Protein AF-A0A7S0AEL9-F1 (afdb_monomer_lite)

Organism: NCBI:txid73915

pLDDT: mean 81.34, std 13.12, range [41.84, 95.38]

Foldseek 3Di:
DVLLQQCPDPPVVSNVVSVVVVVVVVQPPWDWPDWDWDDFQNWTKIKTWTFPPHPDPPGAIEIEMETEEQALVCLLRSLDLVRLVVLLPDDPDPPPHAYEYEYRYHPNNQVVPPDPPDDDPDVVSVVVCVVSNVVSCVVCVVSCVSSVHPYYHD

Secondary structure (DSSP, 8-state):
-HHHHHTT-SSHHHHHHHHHHHHHHHHTTSEEEEEEEEEETTEEEEEEEEESSTT-TTSPEEEEEEEEESSGGGHHHHS-HHHHHHHH---S--TT--EEEEEEE-GGG-TT---TTS----HHHHHHHHHHHHHHHHHTHHHHHHTTEEEEE-

Sequence (154 aa):
ELLVEFLNDAEATVQRRAVKAYLHWLCMPSEVTQLDLGDSCGACRAAWAQQCPAGESKAPERRGVLLVLQSVAGLEAALSKEALAPLMQGGAFPDAALNMLHLVLGRDAFPEVKDRTRFYNSDDCMAQLLPQLAGAFAQKAELLREAKVTEICV

Structure (mmCIF, N/CA/C/O backbone):
data_AF-A0A7S0AEL9-F1
#
_entry.id   AF-A0A7S0AEL9-F1
#
loop_
_atom_site.group_PDB
_atom_site.id
_atom_site.type_symbol
_atom_site.label_atom_id
_atom_site.label_alt_id
_atom_site.label_comp_id
_atom_site.label_asym_id
_atom_site.label_entity_id
_atom_site.label_seq_id
_atom_site.pdbx_PDB_ins_code
_atom_site.Cartn_x
_atom_site.Cartn_y
_atom_site.Cartn_z
_atom_site.occupancy
_atom_site.B_iso_or_equiv
_atom_site.auth_seq_id
_atom_site.auth_comp_id
_atom_site.auth_asym_id
_atom_site.auth_atom_id
_atom_site.pdbx_PDB_model_num
ATOM 1 N N . GLU A 1 1 ? 4.743 -10.227 12.843 1.00 51.66 1 GLU A N 1
ATOM 2 C CA . GLU A 1 1 ? 3.655 -9.655 13.667 1.00 51.66 1 GLU A CA 1
ATOM 3 C C . GLU A 1 1 ? 4.044 -8.306 14.271 1.00 51.66 1 GLU A C 1
ATOM 5 O O . GLU A 1 1 ? 3.485 -7.315 13.832 1.00 51.66 1 GLU A O 1
ATOM 10 N N . LEU A 1 2 ? 5.081 -8.215 15.118 1.00 63.41 2 LEU A N 1
ATOM 11 C CA . LEU A 1 2 ? 5.576 -6.935 15.680 1.00 63.41 2 LEU A CA 1
ATOM 12 C C . LEU A 1 2 ? 5.861 -5.833 14.639 1.00 63.41 2 LEU A C 1
ATOM 14 O O . LEU A 1 2 ? 5.650 -4.656 14.898 1.00 63.41 2 LEU A O 1
ATOM 18 N N . LEU A 1 3 ? 6.334 -6.201 13.444 1.00 71.88 3 LEU A N 1
ATOM 19 C CA . LEU A 1 3 ? 6.741 -5.230 12.427 1.00 71.88 3 LEU A CA 1
ATOM 20 C C . LEU A 1 3 ? 5.586 -4.367 11.897 1.00 71.88 3 LEU A C 1
ATOM 22 O O . LEU A 1 3 ? 5.798 -3.184 11.657 1.00 71.88 3 LEU A O 1
ATOM 26 N N . VAL A 1 4 ? 4.386 -4.939 11.736 1.00 72.81 4 VAL A N 1
ATOM 27 C CA . VAL A 1 4 ? 3.221 -4.212 11.195 1.00 72.81 4 VAL A CA 1
ATOM 28 C C . VAL A 1 4 ? 2.687 -3.212 12.226 1.00 72.81 4 VAL A C 1
ATOM 30 O O . VAL A 1 4 ? 2.239 -2.133 11.858 1.00 72.81 4 VAL A O 1
ATOM 33 N N . GLU A 1 5 ? 2.821 -3.509 13.524 1.00 72.81 5 GLU A N 1
ATOM 34 C CA . GLU A 1 5 ? 2.451 -2.582 14.604 1.00 72.81 5 GLU A CA 1
ATOM 35 C C . GLU A 1 5 ? 3.271 -1.293 14.547 1.00 72.81 5 GLU A C 1
ATOM 37 O O . GLU A 1 5 ? 2.723 -0.198 14.666 1.00 72.81 5 GLU A O 1
ATOM 42 N N . PHE A 1 6 ? 4.574 -1.422 14.292 1.00 83.38 6 PHE A N 1
ATOM 43 C CA . PHE A 1 6 ? 5.477 -0.279 14.209 1.00 83.38 6 PHE A CA 1
ATOM 44 C C . PHE A 1 6 ? 5.322 0.537 12.918 1.00 83.38 6 PHE A C 1
ATOM 46 O O . PHE A 1 6 ? 5.838 1.649 12.848 1.00 83.38 6 PHE A O 1
ATOM 53 N N . LEU A 1 7 ? 4.600 0.047 11.901 1.00 84.81 7 LEU A N 1
ATOM 54 C CA . LEU A 1 7 ? 4.310 0.834 10.691 1.00 84.81 7 LEU A CA 1
ATOM 55 C C . LEU A 1 7 ? 3.422 2.044 10.978 1.00 84.81 7 LEU A C 1
ATOM 57 O O . LEU A 1 7 ? 3.405 2.996 10.203 1.00 84.81 7 LEU A O 1
ATOM 61 N N . ASN A 1 8 ? 2.702 2.013 12.092 1.00 79.88 8 ASN A N 1
ATOM 62 C CA . ASN A 1 8 ? 1.765 3.048 12.492 1.00 79.88 8 ASN A CA 1
ATOM 63 C C . ASN A 1 8 ? 2.169 3.696 13.832 1.00 79.88 8 ASN A C 1
ATOM 65 O O . ASN A 1 8 ? 1.322 4.238 14.543 1.00 79.88 8 ASN A O 1
ATOM 69 N N . ASP A 1 9 ? 3.455 3.585 14.188 1.00 83.19 9 ASP A N 1
ATOM 70 C CA . ASP A 1 9 ? 4.029 4.154 15.407 1.00 83.19 9 ASP A CA 1
ATOM 71 C C . ASP A 1 9 ? 3.979 5.691 15.380 1.00 83.19 9 ASP A C 1
ATOM 73 O O . ASP A 1 9 ? 4.155 6.312 14.330 1.00 83.19 9 ASP A O 1
ATOM 77 N N . ALA A 1 10 ? 3.748 6.309 16.540 1.00 80.88 10 ALA A N 1
ATOM 78 C CA . ALA A 1 10 ? 3.726 7.763 16.674 1.00 80.88 10 ALA A CA 1
ATOM 79 C C . ALA A 1 10 ? 5.128 8.380 16.518 1.00 80.88 10 ALA A C 1
ATOM 81 O O . ALA A 1 10 ? 5.262 9.538 16.115 1.00 80.88 10 ALA A O 1
ATOM 82 N N . GLU A 1 11 ? 6.181 7.624 16.836 1.00 86.69 11 GLU A N 1
ATOM 83 C CA . GLU A 1 11 ? 7.556 8.056 16.656 1.00 86.69 11 GLU A CA 1
ATOM 84 C C . GLU A 1 11 ? 8.011 7.821 15.206 1.00 86.69 11 GLU A C 1
ATOM 86 O O . GLU A 1 11 ? 8.301 6.700 14.780 1.00 86.69 11 GLU A O 1
ATOM 91 N N . ALA A 1 12 ? 8.154 8.908 14.441 1.00 85.06 12 ALA A N 1
ATOM 92 C CA . ALA A 1 12 ? 8.510 8.862 13.019 1.00 85.06 12 ALA A CA 1
ATOM 93 C C . ALA A 1 12 ? 9.812 8.086 12.723 1.00 85.06 12 ALA A C 1
ATOM 95 O O . ALA A 1 12 ? 9.957 7.469 11.665 1.00 85.06 12 ALA A O 1
ATOM 96 N N . THR A 1 13 ? 10.782 8.098 13.640 1.00 88.38 13 THR A N 1
ATOM 97 C CA . THR A 1 13 ? 12.035 7.337 13.524 1.00 88.38 13 THR A CA 1
ATOM 98 C C . THR A 1 13 ? 11.812 5.830 13.609 1.00 88.38 13 THR A C 1
ATOM 100 O O . THR A 1 13 ? 12.401 5.085 12.818 1.00 88.38 13 THR A O 1
ATOM 103 N N . VAL A 1 14 ? 10.948 5.377 14.520 1.00 88.19 14 VAL A N 1
ATOM 104 C CA . VAL A 1 14 ? 10.551 3.967 14.648 1.00 88.19 14 VAL A CA 1
ATOM 105 C C . VAL A 1 14 ? 9.741 3.550 13.425 1.00 88.19 14 VAL A C 1
ATOM 107 O O . VAL A 1 14 ? 10.090 2.563 12.772 1.00 88.19 14 VAL A O 1
ATOM 110 N N . GLN A 1 15 ? 8.764 4.370 13.033 1.00 87.38 15 GLN A N 1
ATOM 111 C CA . GLN A 1 15 ? 7.930 4.136 11.859 1.00 87.38 15 GLN A CA 1
ATOM 112 C C . GLN A 1 15 ? 8.753 3.965 10.577 1.00 87.38 15 GLN A C 1
ATOM 114 O O . GLN A 1 15 ? 8.611 2.974 9.862 1.00 87.38 15 GLN A O 1
ATOM 119 N N . ARG A 1 16 ? 9.697 4.874 10.300 1.00 89.25 16 ARG A N 1
ATOM 120 C CA . ARG A 1 16 ? 10.565 4.784 9.111 1.00 89.25 16 ARG A CA 1
ATOM 121 C C . ARG A 1 16 ? 11.415 3.515 9.099 1.00 89.25 16 ARG A C 1
ATOM 123 O O . ARG A 1 16 ? 11.648 2.947 8.032 1.00 89.25 16 ARG A O 1
ATOM 130 N N . ARG A 1 17 ? 11.909 3.066 10.259 1.00 90.56 17 ARG A N 1
ATOM 131 C CA . ARG A 1 17 ? 12.668 1.806 10.366 1.00 90.56 17 ARG A CA 1
ATOM 132 C C . ARG A 1 17 ? 11.771 0.602 10.099 1.00 90.56 17 ARG A C 1
ATOM 134 O O . ARG A 1 17 ? 12.195 -0.301 9.381 1.00 90.56 17 ARG A O 1
ATOM 141 N N . ALA A 1 18 ? 10.548 0.619 10.623 1.00 91.19 18 ALA A N 1
ATOM 142 C CA . ALA A 1 18 ? 9.559 -0.420 10.374 1.00 91.19 18 ALA A CA 1
ATOM 143 C C . ALA A 1 18 ? 9.186 -0.497 8.889 1.00 91.19 18 ALA A C 1
ATOM 145 O O . ALA A 1 18 ? 9.253 -1.575 8.310 1.00 91.19 18 ALA A O 1
ATOM 146 N N . VAL A 1 19 ? 8.912 0.639 8.238 1.00 91.31 19 VAL A N 1
ATOM 147 C CA . VAL A 1 19 ? 8.594 0.700 6.800 1.00 91.31 19 VAL A CA 1
ATOM 148 C C . VAL A 1 19 ? 9.729 0.124 5.953 1.00 91.31 19 VAL A C 1
ATOM 150 O O . VAL A 1 19 ? 9.485 -0.696 5.072 1.00 91.31 19 VAL A O 1
ATOM 153 N N . LYS A 1 20 ? 10.984 0.485 6.250 1.00 91.75 20 LYS A N 1
ATOM 154 C CA . LYS A 1 20 ? 12.157 -0.071 5.553 1.00 91.75 20 LYS A CA 1
ATOM 155 C C . LYS A 1 20 ? 12.251 -1.588 5.702 1.00 91.75 20 LYS A C 1
ATOM 157 O O . LYS A 1 20 ? 12.446 -2.285 4.711 1.00 91.75 20 LYS A O 1
ATOM 162 N N . ALA A 1 21 ? 12.116 -2.096 6.926 1.00 91.56 21 ALA A N 1
ATOM 163 C CA . ALA A 1 21 ? 12.174 -3.531 7.187 1.00 91.56 21 ALA A CA 1
ATOM 164 C C . ALA A 1 21 ? 10.995 -4.278 6.542 1.00 91.56 21 ALA A C 1
ATOM 166 O O . ALA A 1 21 ? 11.183 -5.368 6.006 1.00 91.56 21 ALA A O 1
ATOM 167 N N . TYR A 1 22 ? 9.804 -3.676 6.543 1.00 90.94 22 TYR A N 1
ATOM 168 C CA . TYR A 1 22 ? 8.605 -4.245 5.939 1.00 90.94 22 TYR A CA 1
ATOM 169 C C . TYR A 1 22 ? 8.730 -4.344 4.423 1.00 90.94 22 TYR A C 1
ATOM 171 O O . TYR A 1 22 ? 8.500 -5.413 3.872 1.00 90.94 22 TYR A O 1
ATOM 179 N N . LEU A 1 23 ? 9.173 -3.276 3.756 1.00 90.94 23 LEU A N 1
ATOM 180 C CA . LEU A 1 23 ? 9.395 -3.294 2.311 1.00 90.94 23 LEU A CA 1
ATOM 181 C C . LEU A 1 23 ? 10.502 -4.265 1.917 1.00 90.94 23 LEU A C 1
ATOM 183 O O . LEU A 1 23 ? 10.351 -4.978 0.932 1.00 90.94 23 LEU A O 1
ATOM 187 N N . HIS A 1 24 ? 11.583 -4.349 2.697 1.00 88.81 24 HIS A N 1
ATOM 188 C CA . HIS A 1 24 ? 12.628 -5.331 2.430 1.00 88.81 24 HIS A CA 1
ATOM 189 C C . HIS A 1 24 ? 12.077 -6.760 2.482 1.00 88.81 24 HIS A C 1
ATOM 191 O O . HIS A 1 24 ? 12.341 -7.532 1.571 1.00 88.81 24 HIS A O 1
ATOM 197 N N . TRP A 1 25 ? 11.259 -7.087 3.490 1.00 89.88 25 TRP A N 1
ATOM 198 C CA . TRP A 1 25 ? 10.585 -8.383 3.585 1.00 89.88 25 TRP A CA 1
ATOM 199 C C . TRP A 1 25 ? 9.582 -8.615 2.444 1.00 89.88 25 TRP A C 1
ATOM 201 O O . TRP A 1 25 ? 9.626 -9.668 1.816 1.00 89.88 25 TRP A O 1
ATOM 211 N N . LEU A 1 26 ? 8.731 -7.627 2.143 1.00 87.50 26 LEU A N 1
ATOM 212 C CA . LEU A 1 26 ? 7.706 -7.695 1.094 1.00 87.50 26 LEU A CA 1
ATOM 213 C C . LEU A 1 26 ? 8.316 -7.951 -0.290 1.00 87.50 26 LEU A C 1
ATOM 215 O O . LEU A 1 26 ? 7.738 -8.667 -1.103 1.00 87.50 26 LEU A O 1
ATOM 219 N N . CYS A 1 27 ? 9.482 -7.364 -0.559 1.00 86.88 27 CYS A N 1
ATOM 220 C CA . CYS A 1 27 ? 10.130 -7.461 -1.861 1.00 86.88 27 CYS A CA 1
ATOM 221 C C . CYS A 1 27 ? 10.935 -8.756 -2.036 1.00 86.88 27 CYS A C 1
ATOM 223 O O . CYS A 1 27 ? 11.322 -9.050 -3.165 1.00 86.88 27 CYS A O 1
ATOM 225 N N . MET A 1 28 ? 11.184 -9.547 -0.983 1.00 85.50 28 MET A N 1
ATOM 226 C CA . MET A 1 28 ? 11.952 -10.794 -1.095 1.00 85.50 28 MET A CA 1
ATOM 227 C C . MET A 1 28 ? 11.305 -11.769 -2.097 1.00 85.50 28 MET A C 1
ATOM 229 O O . MET A 1 28 ? 10.087 -11.938 -2.091 1.00 85.50 28 MET A O 1
ATOM 233 N N . PRO A 1 29 ? 12.091 -12.463 -2.943 1.00 82.75 29 PRO A N 1
ATOM 234 C CA . PRO A 1 29 ? 13.558 -12.479 -3.015 1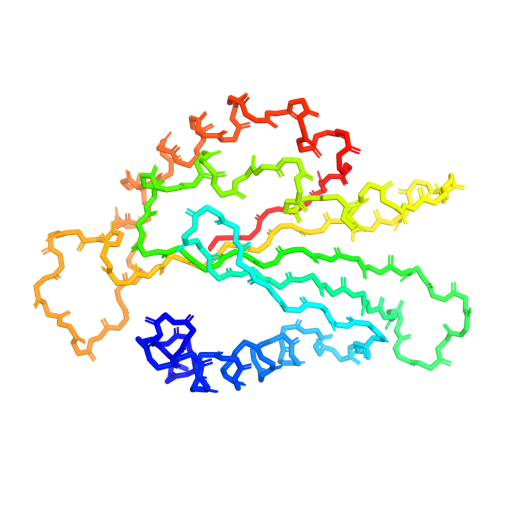.00 82.75 29 PRO A CA 1
ATOM 235 C C . PRO A 1 29 ? 14.160 -11.416 -3.964 1.00 82.75 29 PRO A C 1
ATOM 237 O O . PRO A 1 29 ? 15.310 -11.543 -4.373 1.00 82.75 29 PRO A O 1
ATOM 240 N N . SER A 1 30 ? 13.387 -10.407 -4.371 1.00 83.50 30 SER A N 1
ATOM 241 C CA . SER A 1 30 ? 13.838 -9.316 -5.249 1.00 83.50 30 SER A CA 1
ATOM 242 C C . SER A 1 30 ? 14.674 -8.283 -4.490 1.00 83.50 30 SER A C 1
ATOM 244 O O . SER A 1 30 ? 14.553 -8.126 -3.276 1.00 83.50 30 SER A O 1
ATOM 246 N N . GLU A 1 31 ? 15.486 -7.525 -5.225 1.00 82.56 31 GLU A N 1
ATOM 247 C CA . GLU A 1 31 ? 16.261 -6.413 -4.671 1.00 82.56 31 GLU A CA 1
ATOM 248 C C . GLU A 1 31 ? 15.502 -5.090 -4.832 1.00 82.56 31 GLU A C 1
ATOM 250 O O . GLU A 1 31 ? 15.041 -4.769 -5.930 1.00 82.56 31 GLU A O 1
ATOM 255 N N . VAL A 1 32 ? 15.383 -4.319 -3.746 1.00 86.75 32 VAL A N 1
ATOM 256 C CA . VAL A 1 32 ? 14.837 -2.952 -3.770 1.00 86.75 32 VAL A CA 1
ATOM 257 C C . VAL A 1 32 ? 15.917 -2.001 -4.278 1.00 86.75 32 VAL A C 1
ATOM 259 O O . VAL A 1 32 ? 16.924 -1.793 -3.606 1.00 86.75 32 VAL A O 1
ATOM 262 N N . THR A 1 33 ? 15.701 -1.404 -5.447 1.00 85.69 33 THR A N 1
ATOM 263 C CA . THR A 1 33 ? 16.674 -0.530 -6.125 1.00 85.69 33 THR A CA 1
ATOM 264 C C . THR A 1 33 ? 16.467 0.945 -5.796 1.00 85.69 33 THR A C 1
ATOM 266 O O . THR A 1 33 ? 17.413 1.732 -5.818 1.00 85.69 33 THR A O 1
ATOM 269 N N . GLN A 1 34 ? 15.232 1.335 -5.472 1.00 88.25 34 GLN A N 1
ATOM 270 C CA . GLN A 1 34 ? 14.875 2.691 -5.069 1.00 88.25 34 GLN A CA 1
ATOM 271 C C . GLN A 1 34 ? 13.875 2.642 -3.923 1.00 88.25 34 GLN A C 1
ATOM 273 O O . GLN A 1 34 ? 12.962 1.818 -3.924 1.00 88.25 34 GLN A O 1
ATOM 278 N N . LEU A 1 35 ? 14.042 3.548 -2.961 1.00 91.12 35 LEU A N 1
ATOM 279 C CA . LEU A 1 35 ? 13.117 3.725 -1.853 1.00 91.12 35 LEU A CA 1
ATOM 280 C C . LEU A 1 35 ? 13.005 5.207 -1.505 1.00 91.12 35 LEU A C 1
ATOM 282 O O . LEU A 1 35 ? 13.989 5.835 -1.117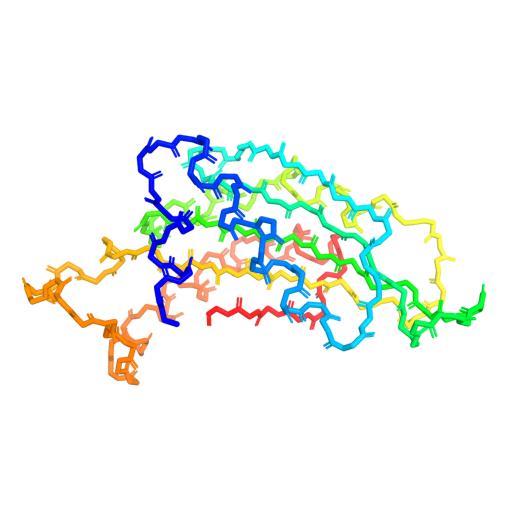 1.00 91.12 35 LEU A O 1
ATOM 286 N N . ASP A 1 36 ? 11.789 5.725 -1.593 1.00 92.69 36 ASP A N 1
ATOM 287 C CA . ASP A 1 36 ? 11.434 7.085 -1.219 1.00 92.69 36 ASP A CA 1
ATOM 288 C C . ASP A 1 36 ? 10.385 7.057 -0.104 1.00 92.69 36 ASP A C 1
ATOM 290 O O . ASP A 1 36 ? 9.352 6.399 -0.230 1.00 92.69 36 ASP A O 1
ATOM 294 N N . LEU A 1 37 ? 10.661 7.756 0.997 1.00 92.12 37 LEU A N 1
ATOM 295 C CA . LEU A 1 37 ? 9.797 7.816 2.176 1.00 92.12 37 LEU A CA 1
ATOM 296 C C . LEU A 1 37 ? 9.281 9.239 2.348 1.00 92.12 37 LEU A C 1
ATOM 298 O O . LEU A 1 37 ? 10.072 10.180 2.428 1.00 92.12 37 LEU A O 1
ATOM 302 N N . GLY A 1 38 ? 7.974 9.382 2.505 1.00 88.81 38 GLY A N 1
ATOM 303 C CA . GLY A 1 38 ? 7.328 10.664 2.739 1.00 88.81 38 GLY A CA 1
ATOM 304 C C . GLY A 1 38 ? 5.981 10.495 3.421 1.00 88.81 38 GLY A C 1
ATOM 305 O O . GLY A 1 38 ? 5.641 9.412 3.891 1.00 88.81 38 GLY A O 1
ATOM 306 N N . ASP A 1 39 ? 5.211 11.572 3.434 1.00 86.88 39 ASP A N 1
ATOM 307 C CA . ASP A 1 39 ? 3.870 11.600 4.003 1.00 86.88 39 ASP A CA 1
ATOM 308 C C . ASP A 1 39 ? 2.882 12.062 2.925 1.00 86.88 39 ASP A C 1
ATOM 310 O O . ASP A 1 39 ? 3.208 12.914 2.096 1.00 86.88 39 ASP A O 1
ATOM 314 N N . SER A 1 40 ? 1.677 11.494 2.920 1.00 83.69 40 SER A N 1
ATOM 315 C CA . SER A 1 40 ? 0.589 11.865 2.010 1.00 83.69 40 SER A CA 1
ATOM 316 C C . SER A 1 40 ? -0.689 12.090 2.803 1.00 83.69 40 SER A C 1
ATOM 318 O O . SER A 1 40 ? -1.274 11.139 3.315 1.00 83.69 40 SER A O 1
ATOM 320 N N . CYS A 1 41 ? -1.115 13.349 2.934 1.00 82.12 41 CYS A N 1
ATOM 321 C CA . CYS A 1 41 ? -2.359 13.722 3.619 1.00 82.12 41 CYS A CA 1
ATOM 322 C C . CYS A 1 41 ? -2.539 13.063 5.006 1.00 82.12 41 CYS A C 1
ATOM 324 O O . CYS A 1 41 ? -3.632 12.627 5.356 1.00 82.12 41 CYS A O 1
ATOM 326 N N . GLY A 1 42 ? -1.464 12.988 5.800 1.00 79.94 42 GLY A N 1
ATOM 327 C CA . GLY A 1 42 ? -1.484 12.385 7.140 1.00 79.94 42 GLY A CA 1
ATOM 328 C C . GLY A 1 42 ? -1.287 10.864 7.175 1.00 79.94 42 GLY A C 1
ATOM 329 O O . GLY A 1 42 ? -1.283 10.287 8.258 1.00 79.94 42 GLY A O 1
ATOM 330 N N . ALA A 1 43 ? -1.097 10.219 6.021 1.00 84.81 43 ALA A N 1
ATOM 331 C CA . ALA A 1 43 ? -0.669 8.828 5.906 1.00 84.81 43 ALA A CA 1
ATOM 332 C C . ALA A 1 43 ? 0.850 8.744 5.717 1.00 84.81 43 ALA A C 1
ATOM 334 O O . ALA A 1 43 ? 1.423 9.531 4.958 1.00 84.81 43 ALA A O 1
ATOM 335 N N . CYS A 1 44 ? 1.491 7.754 6.340 1.00 89.06 44 CYS A N 1
ATOM 336 C CA . CYS A 1 44 ? 2.878 7.440 6.011 1.00 89.06 44 CYS A CA 1
ATOM 337 C C . CYS A 1 44 ? 2.908 6.788 4.630 1.00 89.06 44 CYS A C 1
ATOM 339 O O . CYS A 1 44 ? 2.112 5.894 4.331 1.00 89.06 44 CYS A O 1
ATOM 341 N N . ARG A 1 45 ? 3.817 7.247 3.775 1.00 94.00 45 ARG A N 1
ATOM 342 C CA . ARG A 1 45 ? 3.893 6.830 2.384 1.00 94.00 45 ARG A CA 1
ATOM 343 C C . ARG A 1 45 ? 5.305 6.385 2.039 1.00 94.00 45 ARG A C 1
ATOM 345 O O . ARG A 1 45 ? 6.284 7.070 2.326 1.00 94.00 45 ARG A O 1
ATOM 352 N N . ALA A 1 46 ? 5.413 5.270 1.333 1.00 94.12 46 ALA A N 1
ATOM 353 C CA . ALA A 1 46 ? 6.671 4.837 0.746 1.00 94.12 46 ALA A CA 1
ATOM 354 C C . ALA A 1 46 ? 6.472 4.452 -0.714 1.00 94.12 46 ALA A C 1
ATOM 356 O O . ALA A 1 46 ? 5.538 3.727 -1.027 1.00 94.12 46 ALA A O 1
ATOM 357 N N . ALA A 1 47 ? 7.342 4.912 -1.606 1.00 93.38 47 ALA A N 1
ATOM 358 C CA . ALA A 1 47 ? 7.438 4.364 -2.952 1.00 93.38 47 ALA A CA 1
ATOM 359 C C . ALA A 1 47 ? 8.712 3.557 -3.094 1.00 93.38 47 ALA A C 1
ATOM 361 O O . ALA A 1 47 ? 9.767 3.964 -2.607 1.00 93.38 47 ALA A O 1
ATOM 362 N N . TRP A 1 48 ? 8.613 2.438 -3.797 1.00 92.31 48 TRP A N 1
ATOM 363 C CA . TRP A 1 48 ? 9.762 1.605 -4.088 1.00 92.31 48 TRP A CA 1
ATOM 364 C C . TRP A 1 48 ? 9.784 1.166 -5.547 1.00 92.31 48 TRP A C 1
ATOM 366 O O . TRP A 1 48 ? 8.751 1.103 -6.218 1.00 92.31 48 TRP A O 1
ATOM 376 N 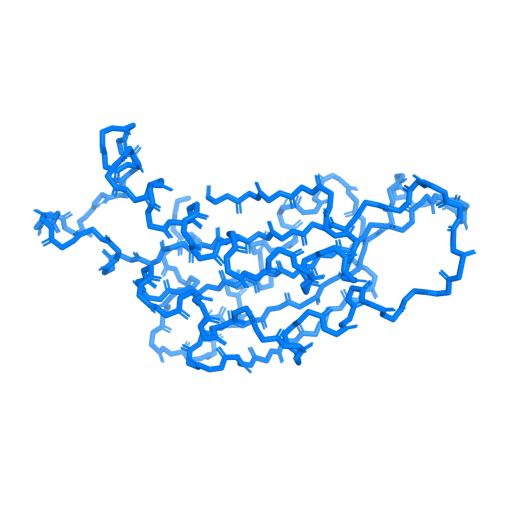N . ALA A 1 49 ? 10.985 0.839 -6.008 1.00 88.75 49 ALA A N 1
ATOM 377 C CA . ALA A 1 49 ? 11.216 0.059 -7.212 1.00 88.75 49 ALA A CA 1
ATOM 378 C C . ALA A 1 49 ? 12.032 -1.182 -6.837 1.00 88.75 49 ALA A C 1
ATOM 380 O O . ALA A 1 49 ? 12.878 -1.128 -5.940 1.00 88.75 49 ALA A O 1
ATOM 381 N N . GLN A 1 50 ? 11.764 -2.301 -7.501 1.00 86.44 50 GLN A N 1
ATOM 382 C CA . GLN A 1 50 ? 12.489 -3.552 -7.309 1.00 86.44 50 GLN A CA 1
ATOM 383 C C . GLN A 1 50 ? 12.745 -4.256 -8.640 1.00 86.44 50 GLN A C 1
ATOM 385 O O . GLN A 1 50 ? 11.965 -4.141 -9.590 1.00 86.44 50 GLN A O 1
ATOM 390 N N . GLN A 1 51 ? 13.809 -5.050 -8.677 1.00 80.19 51 GLN A N 1
ATOM 391 C CA . GLN A 1 51 ? 14.203 -5.835 -9.843 1.00 80.19 51 GLN A CA 1
ATOM 392 C C . GLN A 1 51 ? 13.918 -7.323 -9.613 1.00 80.19 51 GLN A C 1
ATOM 394 O O . GLN A 1 51 ? 14.370 -7.896 -8.621 1.00 80.19 51 GLN A O 1
ATOM 399 N N . CYS A 1 52 ? 13.146 -7.943 -10.513 1.00 68.06 52 CYS A N 1
ATOM 400 C CA . CYS A 1 52 ? 12.650 -9.312 -10.347 1.00 68.06 52 CYS A CA 1
ATOM 401 C C . CYS A 1 52 ? 12.951 -10.201 -11.573 1.00 68.06 52 CYS A C 1
ATOM 403 O O . CYS A 1 52 ? 12.321 -9.990 -12.611 1.00 68.06 52 CYS A O 1
ATOM 405 N N . PRO A 1 53 ? 13.791 -11.251 -11.470 1.00 66.94 53 PRO A N 1
ATOM 406 C CA . PRO A 1 53 ? 14.532 -11.705 -10.287 1.00 66.94 53 PRO A CA 1
ATOM 407 C C . PRO A 1 53 ? 15.788 -10.862 -10.004 1.00 66.94 53 PRO A C 1
ATOM 409 O O . PRO A 1 53 ? 16.280 -10.131 -10.867 1.00 66.94 53 PRO A O 1
ATOM 412 N N . ALA A 1 54 ? 16.315 -10.970 -8.781 1.00 61.44 54 ALA A N 1
ATOM 413 C CA . ALA A 1 54 ? 17.545 -10.290 -8.384 1.00 61.44 54 ALA A CA 1
ATOM 414 C C . ALA A 1 54 ? 18.732 -10.740 -9.262 1.00 61.44 54 ALA A C 1
ATOM 416 O O . ALA A 1 54 ? 18.936 -11.935 -9.474 1.00 61.44 54 ALA A O 1
ATOM 417 N N . GLY A 1 55 ? 19.518 -9.783 -9.767 1.00 61.00 55 GLY A N 1
ATOM 418 C CA . GLY A 1 55 ? 20.729 -10.048 -10.557 1.00 61.00 55 GLY A CA 1
ATOM 419 C C . GLY A 1 55 ? 20.557 -10.113 -12.083 1.00 61.00 55 GLY A C 1
ATOM 420 O O . GLY A 1 55 ? 21.559 -10.221 -12.790 1.00 61.00 55 GLY A O 1
ATOM 421 N N . GLU A 1 56 ? 19.340 -9.994 -12.625 1.00 63.28 56 GLU A N 1
ATOM 422 C CA . GLU A 1 56 ? 19.112 -9.980 -14.079 1.00 63.28 56 GLU A CA 1
ATOM 423 C C . GLU A 1 56 ? 18.891 -8.563 -14.622 1.00 63.28 56 GLU A C 1
ATOM 425 O O . GLU A 1 56 ? 17.818 -7.988 -14.469 1.00 63.28 56 GLU A O 1
ATOM 430 N N . SER A 1 57 ? 19.864 -8.006 -15.352 1.00 59.72 57 SER A N 1
ATOM 431 C CA . SER A 1 57 ? 19.830 -6.629 -15.897 1.00 59.72 57 SER A CA 1
ATOM 432 C C . SER A 1 57 ? 18.684 -6.315 -16.875 1.00 59.72 57 SER A C 1
ATOM 434 O O . SER A 1 57 ? 18.512 -5.159 -17.255 1.00 59.72 57 SER A O 1
ATOM 436 N N . LYS A 1 58 ? 17.905 -7.323 -17.290 1.00 62.12 58 LYS A N 1
ATOM 437 C CA . LYS A 1 58 ? 16.746 -7.199 -18.194 1.00 62.12 58 LYS A CA 1
ATOM 438 C C . LYS A 1 58 ? 15.408 -7.575 -17.545 1.00 62.12 58 LYS A C 1
ATOM 440 O O . LYS A 1 58 ? 14.399 -7.635 -18.244 1.00 62.12 58 LYS A O 1
ATOM 445 N N . ALA A 1 59 ? 15.403 -7.849 -16.243 1.00 63.38 59 ALA A N 1
ATOM 446 C CA . ALA A 1 59 ? 14.196 -8.139 -15.485 1.00 63.38 59 ALA A CA 1
ATOM 447 C C . ALA A 1 59 ? 13.189 -6.974 -15.551 1.00 63.38 59 ALA A C 1
ATOM 449 O O . ALA A 1 59 ? 13.605 -5.811 -15.518 1.00 63.38 59 ALA A O 1
ATOM 450 N N . PRO A 1 60 ? 11.873 -7.255 -15.606 1.00 66.94 60 PRO A N 1
ATOM 451 C CA . PRO A 1 60 ? 10.861 -6.219 -15.471 1.00 66.94 60 PRO A CA 1
ATOM 452 C C . PRO A 1 60 ? 10.999 -5.539 -14.104 1.00 66.94 60 PRO A C 1
ATOM 454 O O . PRO A 1 60 ? 11.040 -6.196 -13.059 1.00 66.94 60 PRO A O 1
ATOM 457 N N . GLU A 1 61 ? 11.074 -4.210 -14.118 1.00 77.69 61 GLU A N 1
ATOM 458 C CA . GLU A 1 61 ? 11.021 -3.408 -12.901 1.00 77.69 61 GLU A CA 1
ATOM 459 C C . GLU A 1 61 ? 9.591 -3.451 -12.356 1.00 77.69 61 GLU A C 1
ATOM 461 O O . GLU A 1 61 ? 8.628 -3.175 -13.077 1.00 77.69 61 GLU A O 1
ATOM 466 N N . ARG A 1 62 ? 9.448 -3.808 -11.079 1.00 85.25 62 ARG A N 1
ATOM 467 C CA . ARG A 1 62 ? 8.186 -3.636 -10.359 1.00 85.25 62 ARG A CA 1
ATOM 468 C C . ARG A 1 62 ? 8.281 -2.383 -9.522 1.00 85.25 62 ARG A C 1
ATOM 470 O O . ARG A 1 62 ? 9.318 -2.114 -8.917 1.00 85.25 62 ARG A O 1
ATOM 477 N N . ARG A 1 63 ? 7.185 -1.644 -9.461 1.00 88.75 63 ARG A N 1
ATOM 478 C CA . ARG A 1 63 ? 7.086 -0.447 -8.636 1.00 88.75 63 ARG A CA 1
ATOM 479 C C . ARG A 1 63 ? 5.903 -0.574 -7.721 1.00 88.75 63 ARG A C 1
ATOM 481 O O . ARG A 1 63 ? 4.889 -1.163 -8.086 1.00 88.75 63 ARG A O 1
ATOM 488 N N . GLY A 1 64 ? 6.006 0.031 -6.555 1.00 92.31 64 GLY A N 1
ATOM 489 C CA . GLY A 1 64 ? 4.856 0.113 -5.689 1.00 92.31 64 GLY A CA 1
ATOM 490 C C . GLY A 1 64 ? 4.831 1.349 -4.826 1.00 92.31 64 GLY A C 1
ATOM 491 O O . GLY A 1 64 ? 5.832 2.045 -4.649 1.00 92.31 64 GLY A O 1
ATOM 492 N N . VAL A 1 65 ? 3.635 1.621 -4.320 1.00 95.00 65 VAL A N 1
ATOM 493 C CA . VAL A 1 65 ? 3.379 2.619 -3.290 1.00 95.00 65 VAL A CA 1
ATOM 494 C C . VAL A 1 65 ? 2.741 1.913 -2.105 1.00 95.00 65 VAL A C 1
ATOM 496 O O . VAL A 1 65 ? 1.754 1.204 -2.257 1.00 95.00 65 VAL A O 1
ATOM 499 N N . LEU A 1 66 ? 3.323 2.105 -0.928 1.00 95.38 66 LEU A N 1
ATOM 500 C CA . LEU A 1 66 ? 2.807 1.678 0.359 1.00 95.38 66 LEU A CA 1
ATOM 501 C C . LEU A 1 66 ? 2.174 2.898 1.021 1.00 95.38 66 LEU A C 1
ATOM 503 O O . LEU A 1 66 ? 2.835 3.931 1.154 1.00 95.38 66 LEU A O 1
ATOM 507 N N . LEU A 1 67 ? 0.926 2.765 1.454 1.00 94.19 67 LEU A N 1
ATOM 508 C CA . LEU A 1 67 ? 0.247 3.738 2.300 1.00 94.19 67 LEU A CA 1
ATOM 509 C C . LEU A 1 67 ? -0.089 3.079 3.630 1.00 94.19 67 LEU A C 1
ATOM 511 O O . LEU A 1 67 ? -0.809 2.083 3.668 1.00 94.19 67 LEU A O 1
ATOM 515 N N . VAL A 1 68 ? 0.412 3.656 4.718 1.00 91.19 68 VAL A N 1
ATOM 516 C CA . VAL A 1 68 ? 0.035 3.266 6.074 1.00 91.19 68 VAL A CA 1
ATOM 517 C C . VAL A 1 68 ? -0.924 4.309 6.624 1.00 91.19 68 VAL A C 1
ATOM 519 O O . VAL A 1 68 ? -0.579 5.484 6.773 1.00 91.19 68 VAL A O 1
ATOM 522 N N . LEU A 1 69 ? -2.147 3.868 6.888 1.00 88.31 69 LEU A N 1
ATOM 523 C CA . LEU A 1 69 ? -3.277 4.703 7.273 1.00 88.31 69 LEU A CA 1
ATOM 524 C C . LEU A 1 69 ? -3.703 4.364 8.690 1.00 88.31 69 LEU A C 1
ATOM 526 O O . LEU A 1 69 ? -3.824 3.197 9.022 1.00 88.31 69 LEU A O 1
ATOM 530 N N . GLN A 1 70 ? -4.039 5.363 9.501 1.00 81.94 70 GLN A N 1
ATOM 531 C CA . GLN A 1 70 ? -4.631 5.114 10.820 1.00 81.94 70 GLN A CA 1
ATOM 532 C C . GLN A 1 70 ? -6.042 4.507 10.705 1.00 81.94 70 GLN A C 1
ATOM 534 O O . GLN A 1 70 ? -6.406 3.630 11.481 1.00 81.94 70 GLN A O 1
ATOM 539 N N . SER A 1 71 ? -6.828 4.945 9.713 1.00 82.75 71 SER A N 1
ATOM 540 C CA . SER A 1 71 ? -8.191 4.468 9.447 1.00 82.75 71 SER A CA 1
ATOM 541 C C . SER A 1 71 ? -8.545 4.559 7.958 1.00 82.75 71 SER A C 1
ATOM 543 O O . SER A 1 71 ? -7.903 5.289 7.198 1.00 82.75 71 SER A O 1
ATOM 545 N N . VAL A 1 72 ? -9.611 3.864 7.543 1.00 85.50 72 VAL A N 1
ATOM 546 C CA . VAL A 1 72 ? -10.096 3.869 6.148 1.00 85.50 72 VAL A CA 1
ATOM 547 C C . VAL A 1 72 ? -10.620 5.240 5.707 1.00 85.50 72 VAL A C 1
ATOM 549 O O . VAL A 1 72 ? -10.520 5.580 4.532 1.00 85.50 72 VAL A O 1
ATOM 552 N N . ALA A 1 73 ? -11.102 6.072 6.635 1.00 84.94 73 ALA A N 1
ATOM 553 C CA . ALA A 1 73 ? -11.629 7.401 6.316 1.00 84.94 73 ALA A CA 1
ATOM 554 C C . ALA A 1 73 ? -10.590 8.321 5.643 1.00 84.94 73 ALA A C 1
ATOM 556 O O . ALA A 1 73 ? -10.952 9.192 4.857 1.00 84.94 73 ALA A O 1
ATOM 557 N N . GLY A 1 74 ? -9.297 8.116 5.920 1.00 86.06 74 GLY A N 1
ATOM 558 C CA . GLY A 1 74 ? -8.209 8.881 5.307 1.00 86.06 74 GLY A CA 1
ATOM 559 C C . GLY A 1 74 ? -7.781 8.390 3.920 1.00 86.06 74 GLY A C 1
ATOM 560 O O . GLY A 1 74 ? -6.980 9.060 3.270 1.00 86.06 74 GLY A O 1
ATOM 561 N N . LEU A 1 75 ? -8.283 7.240 3.452 1.00 90.69 75 LEU A N 1
ATOM 562 C CA . LEU A 1 75 ? -7.791 6.594 2.231 1.00 90.69 75 LEU A CA 1
ATOM 563 C C . LEU A 1 75 ? -7.997 7.462 0.986 1.00 90.69 75 LEU A C 1
ATOM 565 O O . LEU A 1 75 ? -7.084 7.594 0.176 1.00 90.69 75 LEU A O 1
ATOM 569 N N . GLU A 1 76 ? -9.171 8.075 0.835 1.00 91.12 76 GLU A N 1
ATOM 570 C CA . GLU A 1 76 ? -9.471 8.905 -0.336 1.00 91.12 76 GLU A CA 1
ATOM 571 C C . GLU A 1 76 ? -8.507 10.100 -0.444 1.00 91.12 76 GLU A C 1
ATOM 573 O O . GLU A 1 76 ? -8.032 10.429 -1.532 1.00 91.12 76 GLU A O 1
ATOM 578 N N . ALA A 1 77 ? -8.180 10.730 0.687 1.00 91.06 77 ALA A N 1
ATOM 579 C CA . ALA A 1 77 ? -7.227 11.833 0.727 1.00 91.06 77 ALA A CA 1
ATOM 580 C C . ALA A 1 77 ? -5.792 11.349 0.464 1.00 91.06 77 ALA A C 1
ATOM 582 O O . ALA A 1 77 ? -5.060 11.985 -0.290 1.00 91.06 77 ALA A O 1
ATOM 583 N N . ALA A 1 78 ? -5.404 10.209 1.041 1.00 92.19 78 ALA A N 1
ATOM 584 C CA . ALA A 1 78 ? -4.068 9.642 0.877 1.00 92.19 78 ALA A CA 1
ATOM 585 C C . ALA A 1 78 ? -3.792 9.134 -0.549 1.00 92.19 78 ALA A C 1
ATOM 587 O O . ALA A 1 78 ? -2.644 9.193 -0.999 1.00 92.19 78 ALA A O 1
ATOM 588 N N . LEU A 1 79 ? -4.829 8.691 -1.277 1.00 93.31 79 LEU A N 1
ATOM 589 C CA . LEU A 1 79 ? -4.805 8.387 -2.715 1.00 93.31 79 LEU A CA 1
ATOM 590 C C . LEU A 1 79 ? -4.808 9.676 -3.550 1.00 93.31 79 LEU A C 1
ATOM 592 O O . LEU A 1 79 ? -5.715 9.953 -4.344 1.00 93.31 79 LEU A O 1
ATOM 596 N N . SER A 1 80 ? -3.773 10.483 -3.344 1.00 93.12 80 SER A N 1
ATOM 597 C CA . SER A 1 80 ? -3.535 11.716 -4.078 1.00 93.12 80 SER A CA 1
ATOM 598 C C . SER A 1 80 ? -2.650 11.474 -5.302 1.00 93.12 80 SER A C 1
ATOM 600 O O . SER A 1 80 ? -1.974 10.445 -5.437 1.00 93.12 80 SER A O 1
ATOM 602 N N . LYS A 1 81 ? -2.634 12.449 -6.215 1.00 92.19 81 LYS A N 1
ATOM 603 C CA . LYS A 1 81 ? -1.764 12.404 -7.393 1.00 92.19 81 LYS A CA 1
ATOM 604 C C . LYS A 1 81 ? -0.293 12.394 -6.988 1.00 92.19 81 LYS A C 1
ATOM 606 O O . LYS A 1 81 ? 0.504 11.692 -7.597 1.00 92.19 81 LYS A O 1
ATOM 611 N N . GLU A 1 82 ? 0.055 13.132 -5.942 1.00 91.69 82 GLU A N 1
ATOM 612 C CA . GLU A 1 82 ? 1.405 13.226 -5.392 1.00 91.69 82 GLU A CA 1
ATOM 613 C C . GLU A 1 82 ? 1.866 11.874 -4.837 1.00 91.69 82 GLU A C 1
ATOM 615 O O . GLU A 1 82 ? 2.987 11.447 -5.113 1.00 91.69 82 GLU A O 1
ATOM 620 N N . ALA A 1 83 ? 0.989 11.159 -4.123 1.00 91.94 83 ALA A N 1
ATOM 621 C CA . ALA A 1 83 ? 1.304 9.841 -3.578 1.00 91.94 83 ALA A CA 1
ATOM 622 C C . ALA A 1 83 ? 1.638 8.820 -4.675 1.00 91.94 83 ALA A C 1
ATOM 624 O O . ALA A 1 83 ? 2.612 8.064 -4.548 1.00 91.94 83 ALA A O 1
ATOM 625 N N . LEU A 1 84 ? 0.843 8.831 -5.752 1.00 92.44 84 LEU A N 1
ATOM 626 C CA . LEU A 1 84 ? 0.927 7.894 -6.875 1.00 92.44 84 LEU A CA 1
ATOM 627 C C . LEU A 1 84 ? 1.892 8.338 -7.984 1.00 92.44 84 LEU A C 1
ATOM 629 O O . LEU A 1 84 ? 2.202 7.540 -8.868 1.00 92.44 84 LEU A O 1
ATOM 633 N N . ALA A 1 85 ? 2.404 9.572 -7.943 1.00 90.12 85 ALA A N 1
ATOM 634 C CA . ALA A 1 85 ? 3.245 10.128 -9.001 1.00 90.12 85 ALA A CA 1
ATOM 635 C C . ALA A 1 85 ? 4.438 9.226 -9.380 1.00 90.12 85 ALA A C 1
ATOM 637 O O . ALA A 1 85 ? 4.701 9.084 -10.576 1.00 90.12 85 ALA A O 1
ATOM 638 N N . PRO A 1 86 ? 5.125 8.534 -8.449 1.00 88.62 86 PRO A N 1
ATOM 639 C CA . PRO A 1 86 ? 6.231 7.648 -8.840 1.00 88.62 86 PRO A CA 1
ATOM 640 C C . PRO A 1 86 ? 5.837 6.402 -9.638 1.00 88.62 86 PRO A C 1
ATOM 642 O O . PRO A 1 86 ? 6.677 5.848 -10.349 1.00 88.62 86 PRO A O 1
ATOM 645 N N . LEU A 1 87 ? 4.565 5.996 -9.598 1.00 88.00 87 LEU A N 1
ATOM 646 C CA . LEU A 1 87 ? 4.032 4.945 -10.472 1.00 88.00 87 LEU A CA 1
ATOM 647 C C . LEU A 1 87 ? 3.745 5.468 -11.887 1.00 88.00 87 LEU A C 1
ATOM 649 O O . LEU A 1 87 ? 3.808 4.713 -12.854 1.00 88.00 87 LEU A O 1
ATOM 653 N N . MET A 1 88 ? 3.480 6.772 -12.016 1.00 85.44 88 MET A N 1
ATOM 654 C CA . MET A 1 88 ? 3.247 7.446 -13.297 1.00 85.44 88 MET A CA 1
ATOM 655 C C . MET A 1 88 ? 4.556 7.785 -14.023 1.00 85.44 88 MET A C 1
ATOM 657 O O . MET A 1 88 ? 4.573 7.921 -15.244 1.00 85.44 88 MET A O 1
ATOM 661 N N . GLN A 1 89 ? 5.667 7.911 -13.288 1.00 69.81 89 GLN A N 1
ATOM 662 C CA . GLN A 1 89 ? 6.996 8.215 -13.831 1.00 69.81 89 GLN A CA 1
ATOM 663 C C . GLN A 1 89 ? 7.684 6.980 -14.434 1.00 69.81 89 GLN A C 1
ATOM 665 O O . GLN A 1 89 ? 8.832 6.677 -14.123 1.00 69.81 89 GLN A O 1
ATOM 670 N N . GLY A 1 90 ? 6.996 6.242 -15.297 1.00 55.81 90 GLY A N 1
ATOM 671 C CA . GLY A 1 90 ? 7.586 5.204 -16.138 1.00 55.81 90 GLY A CA 1
ATOM 672 C C . GLY A 1 90 ? 7.387 5.605 -17.590 1.00 55.81 90 GLY A C 1
ATOM 673 O O . GLY A 1 90 ? 6.263 5.904 -17.990 1.00 55.81 90 GLY A O 1
ATOM 674 N N . GLY A 1 91 ? 8.462 5.624 -18.387 1.00 48.91 91 GLY A N 1
ATOM 675 C CA . GLY A 1 91 ? 8.343 5.731 -19.843 1.00 48.91 91 GLY A CA 1
ATOM 676 C C . GLY A 1 91 ? 7.425 4.637 -20.400 1.00 48.91 91 GLY A C 1
ATOM 677 O O . GLY A 1 91 ? 6.967 3.769 -19.659 1.00 48.91 91 GLY A O 1
ATOM 678 N N . ALA A 1 92 ? 7.137 4.666 -21.700 1.00 41.84 92 ALA A N 1
ATOM 679 C CA . ALA A 1 92 ? 6.403 3.603 -22.384 1.00 41.84 92 ALA A CA 1
ATOM 680 C C . ALA A 1 92 ? 7.162 2.262 -22.287 1.00 41.84 92 ALA A C 1
ATOM 682 O O . ALA A 1 92 ? 7.850 1.845 -23.212 1.00 41.84 92 ALA A O 1
ATOM 683 N N . PHE A 1 93 ? 7.093 1.615 -21.131 1.00 46.94 93 PHE A N 1
ATOM 684 C CA . PHE A 1 93 ? 7.504 0.245 -20.933 1.00 46.94 93 PHE A CA 1
ATOM 685 C C . PHE A 1 93 ? 6.430 -0.648 -21.557 1.00 46.94 93 PHE A C 1
ATOM 687 O O . PHE A 1 93 ? 5.252 -0.271 -21.564 1.00 46.94 93 PHE A O 1
ATOM 694 N N . PRO A 1 94 ? 6.825 -1.803 -22.113 1.00 45.56 94 PRO A N 1
ATOM 695 C CA . PRO A 1 94 ? 5.871 -2.762 -22.650 1.00 45.56 94 PRO A CA 1
ATOM 696 C C . PRO A 1 94 ? 4.916 -3.206 -21.534 1.00 45.56 94 PRO A C 1
ATOM 698 O O . PRO A 1 94 ? 5.233 -3.030 -20.359 1.00 45.56 94 PRO A O 1
ATOM 701 N N . ASP A 1 95 ? 3.781 -3.792 -21.909 1.00 51.16 95 ASP A N 1
ATOM 702 C CA . ASP A 1 95 ? 2.643 -4.273 -21.095 1.00 51.16 95 ASP A CA 1
ATOM 703 C C . ASP A 1 95 ? 2.948 -5.110 -19.815 1.00 51.16 95 ASP A C 1
ATOM 705 O O . ASP A 1 95 ? 2.037 -5.669 -19.215 1.00 51.16 95 ASP A O 1
ATOM 709 N N . ALA A 1 96 ? 4.203 -5.229 -19.37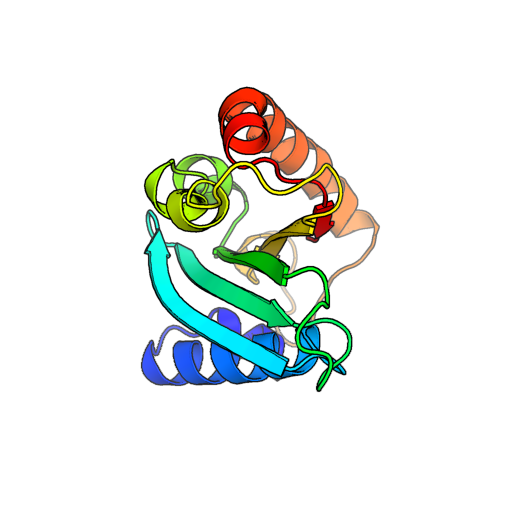1 1.00 52.06 96 ALA A N 1
ATOM 710 C CA . ALA A 1 96 ? 4.681 -6.119 -18.315 1.00 52.06 96 ALA A CA 1
ATOM 711 C C . ALA A 1 96 ? 5.167 -5.436 -17.013 1.00 52.06 96 ALA A C 1
ATOM 713 O O . ALA A 1 96 ? 5.616 -6.142 -16.108 1.00 52.06 96 ALA A O 1
ATOM 714 N N . ALA A 1 97 ? 5.127 -4.102 -16.883 1.00 61.41 97 ALA A N 1
ATOM 715 C CA . ALA A 1 97 ? 5.451 -3.446 -15.607 1.00 61.41 97 ALA A CA 1
ATOM 716 C C . ALA A 1 97 ? 4.291 -3.611 -14.609 1.00 61.41 97 ALA A C 1
ATOM 718 O O . ALA A 1 97 ? 3.170 -3.183 -14.878 1.00 61.41 97 ALA A O 1
ATOM 719 N N . LEU A 1 98 ? 4.567 -4.229 -13.459 1.00 78.00 98 LEU A N 1
ATOM 720 C CA . LEU A 1 98 ? 3.585 -4.436 -12.393 1.00 78.00 98 LEU A CA 1
ATOM 721 C C . LEU A 1 98 ? 3.685 -3.280 -11.398 1.00 78.00 98 LEU A C 1
ATOM 723 O O . LEU A 1 98 ? 4.619 -3.230 -10.591 1.00 78.00 98 LEU A O 1
ATOM 727 N N . ASN A 1 99 ? 2.731 -2.352 -11.477 1.00 88.88 99 ASN A N 1
ATOM 728 C CA . ASN A 1 99 ? 2.571 -1.296 -10.485 1.00 88.88 99 ASN A CA 1
ATOM 729 C C . ASN A 1 99 ? 1.620 -1.778 -9.386 1.00 88.88 99 ASN A C 1
ATOM 731 O O . ASN A 1 99 ? 0.487 -2.189 -9.657 1.00 88.88 99 ASN A O 1
ATOM 735 N N . MET A 1 100 ? 2.083 -1.707 -8.143 1.00 91.81 100 MET A N 1
ATOM 736 C CA . MET A 1 100 ? 1.376 -2.218 -6.973 1.00 91.81 100 MET A CA 1
ATOM 737 C C . MET A 1 100 ? 0.994 -1.087 -6.020 1.00 91.81 100 MET A C 1
ATOM 739 O O . MET A 1 100 ? 1.781 -0.177 -5.755 1.00 91.81 100 MET A O 1
ATOM 743 N N . LEU A 1 101 ? -0.201 -1.172 -5.453 1.00 94.19 101 LEU A N 1
ATOM 744 C CA . LEU A 1 101 ? -0.595 -0.383 -4.295 1.00 94.19 101 LEU A CA 1
ATOM 745 C C . LEU A 1 101 ? -0.689 -1.320 -3.094 1.00 94.19 101 LEU A C 1
ATOM 747 O O . LEU A 1 101 ? -1.448 -2.281 -3.116 1.00 94.19 101 LEU A O 1
ATOM 751 N N . HIS A 1 102 ? 0.073 -1.042 -2.046 1.00 94.31 102 HIS A N 1
ATOM 752 C CA . HIS A 1 102 ? -0.008 -1.762 -0.784 1.00 94.31 102 HIS A CA 1
ATOM 753 C C . HIS A 1 102 ? -0.613 -0.831 0.261 1.00 94.31 102 HIS A C 1
ATOM 755 O O . HIS A 1 102 ? -0.116 0.273 0.487 1.00 94.31 102 HIS A O 1
ATOM 761 N N . LEU A 1 103 ? -1.699 -1.249 0.887 1.00 91.31 103 LEU A N 1
ATOM 762 C CA . LEU A 1 103 ? -2.329 -0.528 1.975 1.00 91.31 103 LEU A CA 1
ATOM 763 C C . LEU A 1 103 ? -2.057 -1.285 3.262 1.00 91.31 103 LEU A C 1
ATOM 765 O O . LEU A 1 103 ? -2.173 -2.499 3.308 1.00 91.31 103 LEU A O 1
ATOM 769 N N . VAL A 1 104 ? -1.693 -0.558 4.308 1.00 88.38 104 VAL A N 1
ATOM 770 C CA . VAL A 1 104 ? -1.676 -1.087 5.667 1.00 88.38 104 VAL A CA 1
ATOM 771 C C . VAL A 1 104 ? -2.625 -0.232 6.476 1.00 88.38 104 VAL A C 1
ATOM 773 O O . VAL A 1 104 ? -2.421 0.974 6.640 1.00 88.38 104 VAL A O 1
ATOM 776 N N . LEU A 1 105 ? -3.681 -0.866 6.965 1.00 83.56 105 LEU A N 1
ATOM 777 C CA . LEU A 1 105 ? -4.641 -0.233 7.847 1.00 83.56 105 LEU A CA 1
ATOM 778 C C . LEU A 1 105 ? -4.192 -0.419 9.295 1.00 83.56 105 LEU A C 1
ATOM 780 O O . LEU A 1 105 ? -3.930 -1.523 9.769 1.00 83.56 105 LEU A O 1
ATOM 784 N N . GLY A 1 106 ? -4.065 0.704 9.979 1.00 74.44 106 GLY A N 1
ATOM 785 C CA . GLY A 1 106 ? -3.710 0.805 11.374 1.00 74.44 106 GLY A CA 1
ATOM 786 C C . GLY A 1 106 ? -4.831 0.322 12.282 1.00 74.44 106 GLY A C 1
ATOM 787 O O . GLY A 1 106 ? -5.962 0.070 11.869 1.00 74.44 106 GLY A O 1
ATOM 788 N N . ARG A 1 107 ? -4.502 0.225 13.569 1.00 69.00 107 ARG A N 1
ATOM 789 C CA . ARG A 1 107 ? -5.392 -0.311 14.608 1.00 69.00 107 ARG A CA 1
ATOM 790 C C . ARG A 1 107 ? -6.735 0.424 14.703 1.00 69.00 107 ARG A C 1
ATOM 792 O O . ARG A 1 107 ? -7.736 -0.205 15.029 1.00 69.00 107 ARG A O 1
ATOM 799 N N . ASP A 1 108 ? -6.772 1.715 14.378 1.00 69.88 108 ASP A N 1
ATOM 800 C CA . ASP A 1 108 ? -7.986 2.534 14.464 1.00 69.88 108 ASP A CA 1
ATOM 801 C C . ASP A 1 108 ? -8.951 2.321 13.283 1.00 69.88 108 ASP A C 1
ATOM 803 O O . ASP A 1 108 ? -10.058 2.861 13.281 1.00 69.88 108 ASP A O 1
ATOM 807 N N . ALA A 1 109 ? -8.592 1.490 12.299 1.00 68.00 109 ALA A N 1
ATOM 808 C CA . ALA A 1 109 ? -9.519 1.050 11.262 1.00 68.00 109 ALA A CA 1
ATOM 809 C C . ALA A 1 109 ? -10.639 0.142 11.807 1.00 68.00 109 ALA A C 1
ATOM 811 O O . ALA A 1 109 ? -11.676 0.014 11.160 1.00 68.00 109 ALA A O 1
ATOM 812 N N . PHE A 1 110 ? -10.467 -0.441 13.001 1.00 70.62 110 PHE A N 1
ATOM 813 C CA . PHE A 1 110 ? -11.418 -1.371 13.615 1.00 70.62 110 PHE A CA 1
ATOM 814 C C . PHE A 1 110 ? -11.918 -0.847 14.976 1.00 70.62 110 PHE A C 1
ATOM 816 O O . PHE A 1 110 ? -11.497 -1.335 16.026 1.00 70.62 110 PHE A O 1
ATOM 823 N N . PRO A 1 111 ? -12.831 0.143 15.000 1.00 64.94 111 PRO A N 1
ATOM 824 C CA . PRO A 1 111 ? -13.236 0.832 16.232 1.00 64.94 111 PRO A CA 1
ATOM 825 C C . PRO A 1 111 ? -13.922 -0.075 17.268 1.00 64.94 111 PRO A C 1
ATOM 827 O O . PRO A 1 111 ? -13.920 0.233 18.461 1.00 64.94 111 PRO A O 1
ATOM 830 N N . GLU A 1 112 ? -14.499 -1.199 16.838 1.00 65.12 112 GLU A N 1
ATOM 831 C CA . GLU A 1 112 ? -15.153 -2.169 17.726 1.00 65.12 112 GLU A CA 1
ATOM 832 C C . GLU A 1 112 ? -14.160 -3.108 18.436 1.00 65.12 112 GLU A C 1
ATOM 834 O O . GLU A 1 112 ? -14.502 -3.738 19.442 1.00 65.12 112 GLU A O 1
ATOM 839 N N . VAL A 1 113 ? -12.910 -3.169 17.966 1.00 65.12 113 VAL A N 1
ATOM 840 C CA . VAL A 1 113 ? -11.864 -4.030 18.522 1.00 65.12 113 VAL A CA 1
ATOM 841 C C . VAL A 1 113 ? -11.236 -3.352 19.742 1.00 65.12 113 VAL A C 1
ATOM 843 O O . VAL A 1 113 ? -10.369 -2.483 19.652 1.00 65.12 113 VAL A O 1
ATOM 846 N N . LYS A 1 114 ? -11.703 -3.752 20.929 1.00 62.34 114 LYS A N 1
ATOM 847 C CA . LYS A 1 114 ? -11.257 -3.191 22.219 1.00 62.34 114 LYS A CA 1
ATOM 848 C C . LYS A 1 114 ? -10.009 -3.867 22.787 1.00 62.34 114 LYS A C 1
ATOM 850 O O . LYS A 1 114 ? -9.287 -3.244 23.564 1.00 62.34 114 LYS A O 1
ATOM 855 N N . ASP A 1 115 ? -9.755 -5.121 22.417 1.00 63.22 115 ASP A N 1
ATOM 856 C CA . ASP A 1 115 ? -8.529 -5.833 22.780 1.00 63.22 115 ASP A CA 1
ATOM 857 C C . ASP A 1 115 ? -7.407 -5.455 21.808 1.00 63.22 115 ASP A C 1
ATOM 859 O O . ASP A 1 115 ? -7.407 -5.836 20.643 1.00 63.22 115 ASP A O 1
ATOM 863 N N . ARG A 1 116 ? -6.447 -4.678 22.309 1.00 58.25 116 ARG A N 1
ATOM 864 C CA . ARG A 1 116 ? -5.342 -4.105 21.527 1.00 58.25 116 ARG A CA 1
ATOM 865 C C . ARG A 1 116 ? -4.073 -4.959 21.557 1.00 58.25 116 ARG A C 1
ATOM 867 O O . ARG A 1 116 ? -3.033 -4.504 21.093 1.00 58.25 116 ARG A O 1
ATOM 874 N N . THR A 1 117 ? -4.140 -6.158 22.141 1.00 55.47 117 THR A N 1
ATOM 875 C CA . THR A 1 117 ? -2.986 -7.060 22.304 1.00 55.47 117 THR A CA 1
ATOM 876 C C . THR A 1 117 ? -2.841 -8.083 21.180 1.00 55.47 117 THR A C 1
ATOM 878 O O . THR A 1 117 ? -1.854 -8.814 21.143 1.00 55.47 117 THR A O 1
ATOM 881 N N . ARG A 1 118 ? -3.810 -8.148 20.259 1.00 52.03 118 ARG A N 1
ATOM 882 C CA . ARG A 1 118 ? -3.814 -9.080 19.129 1.00 52.03 118 ARG A CA 1
ATOM 883 C C . ARG A 1 118 ? -4.106 -8.324 17.838 1.00 52.03 118 ARG A C 1
ATOM 885 O O . ARG A 1 118 ? -4.943 -7.426 17.810 1.00 52.03 118 ARG A O 1
ATOM 892 N N . PHE A 1 119 ? -3.403 -8.689 16.771 1.00 52.41 119 PHE A N 1
ATOM 893 C CA . PHE A 1 119 ? -3.704 -8.220 15.423 1.00 52.41 119 PHE A CA 1
ATOM 894 C C . PHE A 1 119 ? -4.995 -8.916 14.972 1.00 52.41 119 PHE A C 1
ATOM 896 O O . PHE A 1 119 ? -4.994 -10.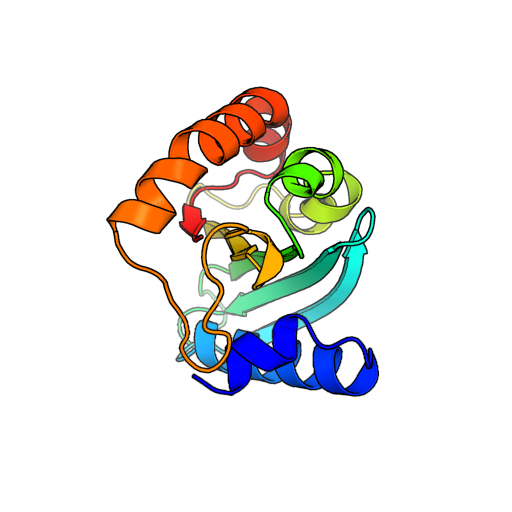117 14.708 1.00 52.41 119 PHE A O 1
ATOM 903 N N . TYR A 1 120 ? -6.114 -8.192 14.956 1.00 55.75 120 TYR A N 1
ATOM 904 C CA . TYR A 1 120 ? -7.397 -8.730 14.512 1.00 55.75 120 TYR A CA 1
ATOM 905 C C . TYR A 1 120 ? -7.627 -8.358 13.047 1.00 55.75 120 TYR A C 1
ATOM 907 O O . TYR A 1 120 ? -8.188 -7.312 12.751 1.00 55.75 120 TYR A O 1
ATOM 915 N N . ASN A 1 121 ? -7.219 -9.252 12.149 1.00 60.91 121 ASN A N 1
ATOM 916 C CA . ASN A 1 121 ? -7.770 -9.348 10.799 1.00 60.91 121 ASN A CA 1
ATOM 917 C C . ASN A 1 121 ? -8.646 -10.606 10.764 1.00 60.91 121 ASN A C 1
ATOM 919 O O . ASN A 1 121 ? -8.232 -11.628 10.222 1.00 60.91 121 ASN A O 1
ATOM 923 N N . SER A 1 122 ? -9.812 -10.591 11.420 1.00 69.81 122 SER A N 1
ATOM 924 C CA . SER A 1 122 ? -10.813 -11.610 11.091 1.00 69.81 122 SER A CA 1
ATOM 925 C C . SER A 1 122 ? -11.422 -11.266 9.735 1.00 69.81 122 SER A C 1
ATOM 927 O O . SER A 1 122 ? -11.563 -10.086 9.393 1.00 69.81 122 SER A O 1
ATOM 929 N N . ASP A 1 123 ? -11.811 -12.288 8.980 1.00 75.75 123 ASP A N 1
ATOM 930 C CA . ASP A 1 123 ? -12.508 -12.100 7.706 1.00 75.75 123 ASP A CA 1
ATOM 931 C C . ASP A 1 123 ? -13.756 -11.218 7.885 1.00 75.75 123 ASP A C 1
ATOM 933 O O . ASP A 1 123 ? -14.036 -10.362 7.049 1.00 75.75 123 ASP A O 1
ATOM 937 N N . ASP A 1 124 ? -14.441 -11.340 9.028 1.00 78.69 124 ASP A N 1
ATOM 938 C CA . ASP A 1 124 ? -15.603 -10.521 9.388 1.00 78.69 124 ASP A CA 1
ATOM 939 C C . ASP A 1 124 ? -15.254 -9.035 9.552 1.00 78.69 124 ASP A C 1
ATOM 941 O O . ASP A 1 124 ? -15.995 -8.167 9.088 1.00 78.69 124 ASP A O 1
ATOM 945 N N . CYS A 1 125 ? -14.125 -8.716 10.192 1.00 76.06 125 CYS A N 1
ATOM 946 C CA . CYS A 1 125 ? -13.662 -7.337 10.337 1.00 76.06 125 CYS A CA 1
ATOM 947 C C . CYS A 1 125 ? -13.261 -6.746 8.978 1.00 76.06 125 CYS A C 1
ATOM 949 O O . CYS A 1 125 ? -13.627 -5.612 8.670 1.00 76.06 125 CYS A O 1
ATOM 951 N N . MET A 1 126 ? -12.574 -7.519 8.132 1.00 78.69 126 MET A N 1
ATOM 952 C CA . MET A 1 126 ? -12.239 -7.085 6.772 1.00 78.69 126 MET A CA 1
ATOM 953 C C . MET A 1 126 ? -13.489 -6.879 5.913 1.00 78.69 126 MET A C 1
ATOM 955 O O . MET A 1 126 ? -13.584 -5.872 5.209 1.00 78.69 126 MET A O 1
ATOM 959 N N . ALA A 1 127 ? -14.488 -7.759 6.019 1.00 82.81 127 ALA A N 1
ATOM 960 C CA . ALA A 1 127 ? -15.747 -7.650 5.282 1.00 82.81 127 ALA A CA 1
ATOM 961 C C . ALA A 1 127 ? -16.492 -6.331 5.553 1.00 82.81 127 ALA A C 1
ATOM 963 O O . ALA A 1 127 ? -17.150 -5.805 4.655 1.00 82.81 127 ALA A O 1
ATOM 964 N N . GLN A 1 128 ? -16.352 -5.755 6.751 1.00 82.75 128 GLN A N 1
ATOM 965 C CA . GLN A 1 128 ? -16.938 -4.454 7.100 1.00 82.75 128 GLN A CA 1
ATOM 966 C C . GLN A 1 128 ? -16.214 -3.269 6.438 1.00 82.75 128 GLN A C 1
ATOM 968 O O . GLN A 1 128 ? -16.827 -2.229 6.179 1.00 82.75 128 GLN A O 1
ATOM 973 N N . LEU A 1 129 ? -14.917 -3.410 6.146 1.00 84.44 129 LEU A N 1
ATOM 974 C CA . LEU A 1 129 ? -14.102 -2.361 5.528 1.00 84.44 129 LEU A CA 1
ATOM 975 C C . LEU A 1 129 ? -14.127 -2.411 4.001 1.00 84.44 129 LEU A C 1
ATOM 977 O O . LEU A 1 129 ? -14.032 -1.363 3.360 1.00 84.44 129 LEU A O 1
ATOM 981 N N . LEU A 1 130 ? -14.303 -3.597 3.410 1.00 86.88 130 LEU A N 1
ATOM 982 C CA . LEU A 1 130 ? -14.311 -3.788 1.956 1.00 86.88 130 LEU A CA 1
ATOM 983 C C . LEU A 1 130 ? -15.244 -2.819 1.200 1.00 86.88 130 LEU A C 1
ATOM 985 O O . LEU A 1 130 ? -14.786 -2.258 0.205 1.00 86.88 130 LEU A O 1
ATOM 989 N N . PRO A 1 131 ? -16.490 -2.534 1.638 1.00 90.00 131 PRO A N 1
ATOM 990 C CA . PRO A 1 131 ? -17.349 -1.570 0.947 1.00 90.00 131 PRO A CA 1
ATOM 991 C C . PRO A 1 131 ? -16.785 -0.144 0.943 1.00 90.00 131 PRO A C 1
ATOM 993 O O . PRO A 1 131 ? -16.906 0.565 -0.055 1.00 90.00 131 PRO A O 1
ATOM 996 N N . GLN A 1 132 ? -16.147 0.275 2.039 1.00 89.31 132 GLN A N 1
ATOM 997 C CA . GLN A 1 132 ? -15.541 1.605 2.155 1.00 89.31 132 GLN A CA 1
ATOM 998 C C . GLN A 1 132 ? -14.298 1.715 1.265 1.00 89.31 132 GLN A C 1
ATOM 1000 O O . GLN A 1 132 ? -14.144 2.696 0.538 1.00 89.31 132 GLN A O 1
ATOM 1005 N N . LEU A 1 133 ? -13.455 0.677 1.264 1.00 90.88 133 LEU A N 1
ATOM 1006 C CA . LEU A 1 133 ? -12.291 0.576 0.382 1.00 90.88 133 LEU A CA 1
ATOM 1007 C C . LEU A 1 133 ? -12.714 0.598 -1.091 1.00 90.88 133 LEU A C 1
ATOM 1009 O O . LEU A 1 133 ? -12.186 1.383 -1.875 1.00 90.88 133 LEU A O 1
ATOM 1013 N N . ALA A 1 134 ? -13.719 -0.202 -1.455 1.00 90.75 134 ALA A N 1
ATOM 1014 C CA . ALA A 1 134 ? -14.271 -0.239 -2.804 1.00 90.75 134 ALA A CA 1
ATOM 1015 C C . ALA A 1 134 ? -14.829 1.127 -3.232 1.00 90.75 134 ALA A C 1
ATOM 1017 O O . ALA A 1 134 ? -14.581 1.561 -4.356 1.00 90.75 134 ALA A O 1
ATOM 1018 N N . GLY A 1 135 ? -15.528 1.829 -2.334 1.00 92.31 135 GLY A N 1
ATOM 1019 C CA . GLY A 1 135 ? -16.004 3.192 -2.571 1.00 92.31 135 GLY A CA 1
ATOM 1020 C C . GLY A 1 135 ? -14.864 4.172 -2.862 1.00 92.31 135 GLY A C 1
ATOM 1021 O O . GLY A 1 135 ? -14.909 4.879 -3.870 1.00 92.31 135 GLY A O 1
ATOM 1022 N N . ALA A 1 136 ? -13.812 4.163 -2.039 1.00 92.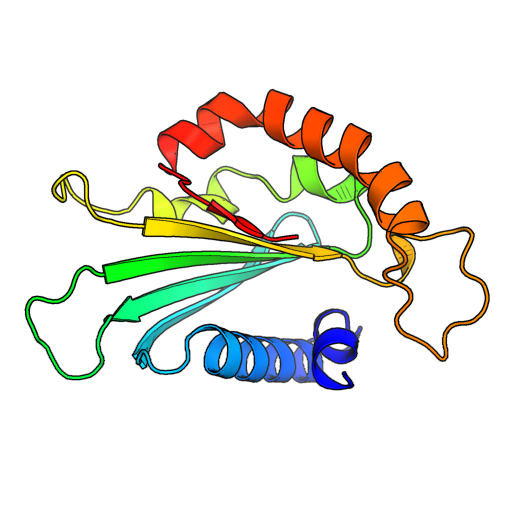00 136 ALA A N 1
ATOM 1023 C CA . ALA A 1 136 ? -12.641 5.020 -2.231 1.00 92.00 136 ALA A CA 1
ATOM 1024 C C . ALA A 1 136 ? -11.899 4.705 -3.544 1.00 92.00 136 ALA A C 1
ATOM 1026 O O . ALA A 1 136 ? -11.531 5.615 -4.289 1.00 92.00 136 ALA A O 1
ATOM 1027 N N . PHE A 1 137 ? -11.720 3.423 -3.882 1.00 93.81 137 PHE A N 1
ATOM 1028 C CA . PHE A 1 137 ? -11.093 3.026 -5.145 1.00 93.81 137 PHE A CA 1
ATOM 1029 C C . PHE A 1 137 ? -11.934 3.404 -6.360 1.00 93.81 137 PHE A C 1
ATOM 1031 O O . PHE A 1 137 ? -11.374 3.852 -7.357 1.00 93.81 137 PHE A O 1
ATOM 1038 N N . ALA A 1 138 ? -13.261 3.285 -6.283 1.00 93.50 138 ALA A N 1
ATOM 1039 C CA . ALA A 1 138 ? -14.151 3.703 -7.361 1.00 93.50 138 ALA A CA 1
ATOM 1040 C C . ALA A 1 138 ? -14.047 5.214 -7.621 1.00 93.50 138 ALA A C 1
ATOM 1042 O O . ALA A 1 138 ? -13.941 5.638 -8.771 1.00 93.50 138 ALA A O 1
ATOM 1043 N N . GLN A 1 139 ? -13.996 6.026 -6.563 1.00 94.19 139 GLN A N 1
ATOM 1044 C CA . GLN A 1 139 ? -13.814 7.477 -6.678 1.00 94.19 139 GLN A CA 1
ATOM 1045 C C . GLN A 1 139 ? -12.440 7.863 -7.248 1.00 94.19 139 GLN A C 1
ATOM 1047 O O . GLN A 1 139 ? -12.317 8.880 -7.929 1.00 94.19 139 GLN A O 1
ATOM 1052 N N . LYS A 1 140 ? -11.405 7.050 -7.003 1.00 94.56 140 LYS A N 1
ATOM 1053 C CA . LYS A 1 140 ? -10.030 7.268 -7.489 1.00 94.56 140 LYS A CA 1
ATOM 1054 C C . LYS A 1 140 ? -9.663 6.424 -8.710 1.00 94.56 140 LYS A C 1
ATOM 1056 O O . LYS A 1 140 ? -8.491 6.376 -9.077 1.00 94.56 140 LYS A O 1
ATOM 1061 N N . ALA A 1 141 ? -10.637 5.789 -9.360 1.00 92.94 141 ALA A N 1
ATOM 1062 C CA . ALA A 1 141 ? -10.390 4.798 -10.406 1.00 92.94 141 ALA A CA 1
ATOM 1063 C C . ALA A 1 141 ? -9.575 5.358 -11.580 1.00 92.94 141 ALA A C 1
ATOM 1065 O O . ALA A 1 141 ? -8.652 4.700 -12.056 1.00 92.94 141 ALA A O 1
ATOM 1066 N N . GLU A 1 142 ? -9.872 6.585 -12.017 1.00 93.19 142 GLU A N 1
ATOM 1067 C CA . GLU A 1 142 ? -9.120 7.246 -13.090 1.00 93.19 142 GLU A CA 1
ATOM 1068 C C . GLU A 1 142 ? -7.658 7.470 -12.696 1.00 93.19 142 GLU A C 1
ATOM 1070 O O . GLU A 1 142 ? -6.755 7.140 -13.457 1.00 93.19 142 GLU A O 1
ATOM 1075 N N . LEU A 1 143 ? -7.412 7.927 -11.467 1.00 93.19 143 LEU A N 1
ATOM 1076 C CA . LEU A 1 143 ? -6.063 8.175 -10.967 1.00 93.19 143 LEU A CA 1
ATOM 1077 C C . LEU A 1 143 ? -5.254 6.875 -10.822 1.00 93.19 143 LEU A C 1
ATOM 1079 O O . LEU A 1 143 ? -4.078 6.829 -11.180 1.00 93.19 143 LEU A O 1
ATOM 1083 N N . LEU A 1 144 ? -5.888 5.806 -10.332 1.00 92.94 144 LEU A N 1
ATOM 1084 C CA . LEU A 1 144 ? -5.280 4.475 -10.247 1.00 92.94 144 LEU A CA 1
ATOM 1085 C C . LEU A 1 144 ? -4.956 3.918 -11.642 1.00 92.94 144 LEU A C 1
ATOM 1087 O O . LEU A 1 144 ? -3.907 3.297 -11.825 1.00 92.94 144 LEU A O 1
ATOM 1091 N N . ARG A 1 145 ? -5.810 4.190 -12.639 1.00 90.75 145 ARG A N 1
ATOM 1092 C CA . ARG A 1 145 ? -5.579 3.812 -14.040 1.00 90.75 145 ARG A CA 1
ATOM 1093 C C . ARG A 1 145 ? -4.441 4.610 -14.670 1.00 90.75 145 ARG A C 1
ATOM 1095 O O . ARG A 1 145 ? -3.600 4.021 -15.342 1.00 90.75 145 ARG A O 1
ATOM 1102 N N . GLU A 1 146 ? -4.374 5.918 -14.429 1.00 90.31 146 GLU A N 1
ATOM 1103 C CA . GLU A 1 146 ? -3.251 6.767 -14.854 1.00 90.31 146 GLU A CA 1
ATOM 1104 C C . GLU A 1 146 ? -1.925 6.291 -14.245 1.00 90.31 146 GLU A C 1
ATOM 1106 O O . GLU A 1 146 ? -0.906 6.231 -14.931 1.00 90.31 146 GLU A O 1
ATOM 1111 N N . ALA A 1 147 ? -1.954 5.874 -12.976 1.00 89.75 147 ALA A N 1
ATOM 1112 C CA . ALA A 1 147 ? -0.832 5.245 -12.283 1.00 89.75 147 ALA A CA 1
ATOM 1113 C C . ALA A 1 147 ? -0.580 3.786 -12.707 1.00 89.75 147 ALA A C 1
ATOM 1115 O O . ALA A 1 147 ? 0.352 3.163 -12.199 1.00 89.75 147 ALA A O 1
ATOM 1116 N N . LYS A 1 148 ? -1.385 3.236 -13.627 1.00 89.06 148 LYS A N 1
ATOM 1117 C CA . LYS A 1 148 ? -1.312 1.858 -14.136 1.00 89.06 148 LYS A CA 1
ATOM 1118 C C . LYS A 1 148 ? -1.290 0.798 -13.032 1.00 89.06 148 LYS A C 1
ATOM 1120 O O . LYS A 1 148 ? -0.624 -0.219 -13.185 1.00 89.06 148 LYS A O 1
ATOM 1125 N N . VAL A 1 149 ? -1.981 1.033 -11.915 1.00 90.56 149 VAL A N 1
ATOM 1126 C CA . VAL A 1 149 ? -2.021 0.082 -10.794 1.00 90.56 149 VAL A CA 1
ATOM 1127 C C . VAL A 1 149 ? -2.687 -1.212 -11.256 1.00 90.56 149 VAL A C 1
ATOM 1129 O O . VAL A 1 149 ? -3.845 -1.212 -11.668 1.00 90.56 149 VAL A O 1
ATOM 1132 N N . THR A 1 150 ? -1.940 -2.310 -11.189 1.00 88.06 150 THR A N 1
ATOM 1133 C CA . THR A 1 150 ? -2.388 -3.648 -11.606 1.00 88.06 150 THR A CA 1
ATOM 1134 C C . THR A 1 150 ? -2.823 -4.517 -10.432 1.00 88.06 150 THR A C 1
ATOM 1136 O O . THR A 1 150 ? -3.616 -5.435 -10.612 1.00 88.06 150 THR A O 1
ATOM 1139 N N . GLU A 1 151 ? -2.321 -4.225 -9.232 1.00 89.69 151 GLU A N 1
ATOM 1140 C CA . GLU A 1 151 ? -2.586 -5.009 -8.029 1.00 89.69 151 GLU A CA 1
ATOM 1141 C C . GLU A 1 151 ? -2.736 -4.082 -6.822 1.00 89.69 151 GLU A C 1
ATOM 1143 O O . GLU A 1 151 ? -1.965 -3.131 -6.657 1.00 89.69 151 GLU A O 1
ATOM 1148 N N . ILE A 1 152 ? -3.739 -4.364 -5.989 1.00 91.44 152 ILE A N 1
ATOM 1149 C CA . ILE A 1 152 ? -3.960 -3.687 -4.714 1.00 91.44 152 ILE A CA 1
ATOM 1150 C C . ILE A 1 152 ? -3.958 -4.750 -3.617 1.00 91.44 152 ILE A C 1
ATOM 1152 O O . ILE A 1 152 ? -4.806 -5.641 -3.622 1.00 91.44 152 ILE A O 1
ATOM 1156 N N . CYS A 1 153 ? -3.024 -4.639 -2.679 1.00 89.56 153 CYS A N 1
ATOM 1157 C CA . CYS A 1 153 ? -2.979 -5.446 -1.464 1.00 89.56 153 CYS A CA 1
ATOM 1158 C C . CYS A 1 153 ? -3.447 -4.583 -0.287 1.00 89.56 153 CYS A C 1
ATOM 1160 O O . CYS A 1 153 ? -3.044 -3.422 -0.197 1.00 89.56 153 CYS A O 1
ATOM 1162 N N . VAL A 1 154 ? -4.276 -5.137 0.597 1.00 86.25 154 VAL A N 1
ATOM 1163 C CA . VAL A 1 154 ? -4.790 -4.472 1.808 1.00 86.25 154 VAL A CA 1
ATOM 1164 C C . VAL A 1 154 ? -4.517 -5.344 3.021 1.00 86.25 154 VAL A C 1
ATOM 1166 O O . VAL A 1 154 ? -4.701 -6.574 2.878 1.00 86.25 154 VAL A O 1
#

Radius of gyration: 15.71 Å; chains: 1; bounding box: 38×26×45 Å